Protein AF-A0A830BZ05-F1 (afdb_monomer_lite)

Foldseek 3Di:
DDDPVNVVVVVVVVLVVVVVQLVVCVVPPPDDDDDPPVVPQDPVSVVVVVVSVPPDD

pLDDT: mean 73.98, std 9.69, range [49.84, 88.19]

Organism: NCBI:txid374723

Secondary structure (DSSP, 8-state):
---HHHHHHHHHHHHHHHHHHHHHHHHT-S-----TTGGGS-HHHHHHHHHHH----

Structure (mmCIF, N/CA/C/O backbone):
data_AF-A0A830BZ05-F1
#
_entry.id   AF-A0A830BZ05-F1
#
loop_
_atom_site.group_PDB
_atom_site.id
_atom_site.type_symbol
_atom_site.label_atom_id
_atom_site.label_alt_id
_atom_site.label_comp_id
_atom_site.label_asym_id
_atom_site.label_entity_id
_atom_site.label_seq_id
_atom_site.pdbx_PDB_ins_code
_atom_site.Cartn_x
_atom_site.Cartn_y
_atom_site.Cartn_z
_atom_site.occupancy
_atom_site.B_iso_or_equiv
_atom_site.auth_seq_id
_atom_site.auth_comp_id
_atom_site.auth_asym_id
_atom_site.auth_atom_id
_atom_site.pdbx_PDB_model_num
ATOM 1 N N . MET A 1 1 ? 16.563 7.989 -22.576 1.00 62.25 1 MET A N 1
ATOM 2 C CA . MET A 1 1 ? 16.267 6.575 -22.272 1.00 62.25 1 MET A CA 1
ATOM 3 C C . MET A 1 1 ? 16.274 6.450 -20.762 1.00 62.25 1 MET A C 1
ATOM 5 O O . MET A 1 1 ? 17.325 6.668 -20.174 1.00 62.25 1 MET A O 1
ATOM 9 N N . MET A 1 2 ? 15.116 6.240 -20.134 1.00 66.31 2 MET A N 1
ATOM 10 C CA . MET A 1 2 ? 15.077 5.919 -18.705 1.00 66.31 2 MET A CA 1
ATOM 11 C C . MET A 1 2 ? 15.734 4.543 -18.521 1.00 66.31 2 MET A C 1
ATOM 13 O O . MET A 1 2 ? 15.470 3.615 -19.281 1.00 66.31 2 MET A O 1
ATOM 17 N N . ASN A 1 3 ? 16.671 4.450 -17.590 1.00 80.12 3 ASN A N 1
ATOM 18 C CA . ASN A 1 3 ? 17.400 3.241 -17.219 1.00 80.12 3 ASN A CA 1
ATOM 19 C C . ASN A 1 3 ? 16.545 2.368 -16.285 1.00 80.12 3 ASN A C 1
ATOM 21 O O . ASN A 1 3 ? 15.780 2.896 -15.481 1.00 80.12 3 ASN A O 1
ATOM 25 N N . ALA A 1 4 ? 16.719 1.043 -16.355 1.00 76.25 4 ALA A N 1
ATOM 26 C CA . ALA A 1 4 ? 15.973 0.074 -15.541 1.00 76.25 4 ALA A CA 1
ATOM 27 C C . ALA A 1 4 ? 16.039 0.376 -14.030 1.00 76.25 4 ALA A C 1
ATOM 29 O O . ALA A 1 4 ? 15.043 0.229 -13.339 1.00 76.25 4 ALA A O 1
ATOM 30 N N . LEU A 1 5 ? 17.176 0.894 -13.547 1.00 78.88 5 LEU A N 1
ATOM 31 C CA . LEU A 1 5 ? 17.350 1.328 -12.155 1.00 78.88 5 LEU A CA 1
ATOM 32 C C . LEU A 1 5 ? 16.438 2.499 -11.765 1.00 78.88 5 LEU A C 1
ATOM 34 O O . LEU A 1 5 ? 15.940 2.536 -10.650 1.00 78.88 5 LEU A O 1
ATOM 38 N N . THR A 1 6 ? 16.202 3.453 -12.668 1.00 79.50 6 THR A N 1
ATOM 39 C CA . THR A 1 6 ? 15.313 4.589 -12.375 1.00 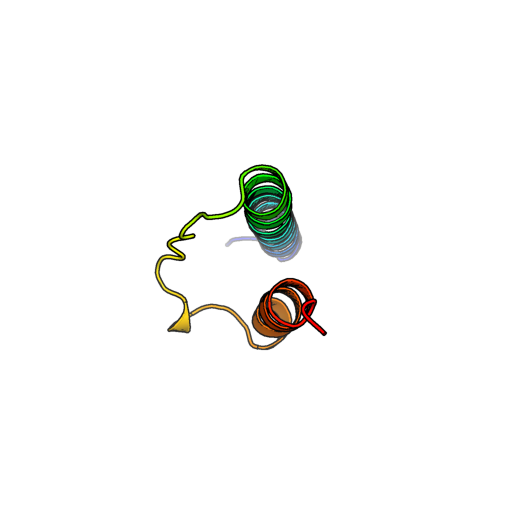79.50 6 THR A CA 1
ATOM 40 C C . THR A 1 6 ? 13.855 4.147 -12.358 1.00 79.50 6 THR A C 1
ATOM 42 O O . THR A 1 6 ? 13.093 4.633 -11.533 1.00 79.50 6 THR A O 1
ATOM 45 N N . MET A 1 7 ? 13.465 3.201 -13.219 1.00 78.06 7 MET A N 1
ATOM 46 C CA . MET A 1 7 ? 12.112 2.630 -13.196 1.00 78.06 7 MET A CA 1
ATOM 47 C C . MET A 1 7 ? 11.853 1.824 -11.917 1.00 78.06 7 MET A C 1
ATOM 49 O O . MET A 1 7 ? 10.788 1.960 -11.323 1.00 78.06 7 MET A O 1
ATOM 53 N N . ASP A 1 8 ? 12.838 1.041 -11.474 1.00 73.62 8 ASP A N 1
ATOM 54 C CA . ASP A 1 8 ? 12.781 0.264 -10.231 1.00 73.62 8 ASP A CA 1
ATOM 55 C C . ASP A 1 8 ? 12.650 1.174 -8.997 1.00 73.62 8 ASP A C 1
ATOM 57 O O . ASP A 1 8 ? 11.734 1.015 -8.194 1.00 73.62 8 ASP A O 1
ATOM 61 N N . MET A 1 9 ? 13.474 2.225 -8.918 1.00 82.12 9 MET A N 1
ATOM 62 C CA . MET A 1 9 ? 13.388 3.224 -7.846 1.00 82.12 9 MET A CA 1
ATOM 63 C C . MET A 1 9 ? 12.052 3.978 -7.840 1.00 82.12 9 MET A C 1
ATOM 65 O O . MET A 1 9 ? 11.517 4.266 -6.773 1.00 82.12 9 MET A O 1
ATOM 69 N N . MET A 1 10 ? 11.506 4.309 -9.015 1.00 79.38 10 MET A N 1
ATOM 70 C CA . MET A 1 10 ? 10.199 4.966 -9.119 1.00 79.38 10 MET A CA 1
ATOM 71 C C . MET A 1 10 ? 9.072 4.062 -8.601 1.00 79.38 10 MET A C 1
ATOM 73 O O . MET A 1 10 ? 8.283 4.511 -7.774 1.00 79.38 10 MET A O 1
ATOM 77 N N . SER A 1 11 ? 9.049 2.786 -9.002 1.00 75.69 11 SER A N 1
ATOM 78 C CA . SER A 1 11 ? 8.062 1.817 -8.499 1.00 75.69 11 SER A CA 1
ATOM 79 C C . SER A 1 11 ? 8.206 1.577 -6.991 1.00 75.69 11 SER A C 1
ATOM 81 O O . SER A 1 11 ? 7.207 1.462 -6.282 1.00 75.69 11 SER A O 1
ATOM 83 N N . GLU A 1 12 ? 9.428 1.574 -6.449 1.00 78.56 12 GLU A N 1
ATOM 84 C CA . GLU A 1 12 ? 9.635 1.431 -5.004 1.00 78.56 12 GLU A CA 1
ATOM 85 C C . GLU A 1 12 ? 9.079 2.626 -4.208 1.00 78.56 12 GLU A C 1
ATOM 87 O O . GLU A 1 12 ? 8.471 2.433 -3.150 1.00 78.56 12 GLU A O 1
ATOM 92 N N . ILE A 1 13 ? 9.229 3.848 -4.732 1.00 78.81 13 ILE A N 1
ATOM 93 C CA . ILE A 1 13 ? 8.664 5.069 -4.137 1.00 78.81 13 ILE A CA 1
ATOM 94 C C . ILE A 1 13 ? 7.135 5.040 -4.189 1.00 78.81 13 ILE A C 1
ATOM 96 O O . ILE A 1 13 ? 6.492 5.318 -3.172 1.00 78.81 13 ILE A O 1
ATOM 100 N N . ASP A 1 14 ? 6.556 4.669 -5.331 1.00 77.44 14 ASP A N 1
ATOM 101 C CA . ASP A 1 14 ? 5.102 4.569 -5.496 1.00 77.44 14 ASP A CA 1
ATOM 102 C C . ASP A 1 14 ? 4.518 3.518 -4.543 1.00 77.44 14 ASP A C 1
ATOM 104 O O . ASP A 1 14 ? 3.552 3.786 -3.820 1.00 77.44 14 ASP A O 1
ATOM 108 N N . ARG A 1 15 ? 5.184 2.365 -4.409 1.00 75.38 15 ARG A N 1
ATOM 109 C CA . ARG A 1 15 ? 4.809 1.325 -3.443 1.00 75.38 15 ARG A CA 1
ATOM 110 C C . ARG A 1 15 ? 4.867 1.827 -1.999 1.00 75.38 15 ARG A C 1
ATOM 112 O O . ARG A 1 15 ? 3.985 1.506 -1.195 1.00 75.38 15 ARG A O 1
ATOM 119 N N . PHE A 1 16 ? 5.892 2.607 -1.650 1.00 79.06 16 PHE A N 1
ATOM 120 C CA .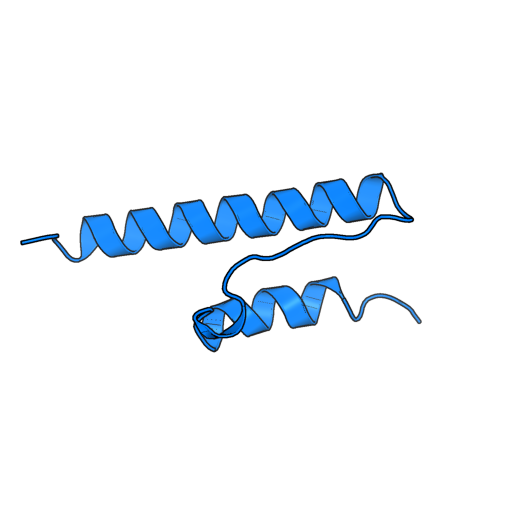 PHE A 1 16 ? 6.040 3.177 -0.308 1.00 79.06 16 PHE A CA 1
ATOM 121 C C . PHE A 1 16 ? 4.941 4.205 -0.013 1.00 79.06 16 PHE A C 1
ATOM 123 O O . PHE A 1 16 ? 4.348 4.187 1.067 1.00 79.06 16 PHE A O 1
ATOM 130 N N . TYR A 1 17 ? 4.621 5.057 -0.989 1.00 80.88 17 TYR A N 1
ATOM 131 C CA . TYR A 1 17 ? 3.558 6.052 -0.889 1.00 80.88 17 TYR A CA 1
ATOM 132 C C . TYR A 1 17 ? 2.186 5.400 -0.691 1.00 80.88 17 TYR A C 1
ATOM 134 O O . TYR A 1 17 ? 1.469 5.756 0.247 1.00 80.88 17 TYR A O 1
ATOM 142 N N . ILE A 1 18 ? 1.860 4.394 -1.506 1.00 79.62 18 ILE A N 1
ATOM 143 C CA . ILE A 1 18 ? 0.613 3.628 -1.402 1.00 79.62 18 ILE A CA 1
ATOM 144 C C . ILE A 1 18 ? 0.507 2.967 -0.021 1.00 79.62 18 ILE A C 1
ATOM 146 O O . ILE A 1 18 ? -0.501 3.125 0.668 1.00 79.62 18 ILE A O 1
ATOM 150 N N . THR A 1 19 ? 1.566 2.291 0.436 1.00 80.12 19 THR A N 1
ATOM 151 C CA . THR A 1 19 ? 1.586 1.620 1.750 1.00 80.12 19 THR A CA 1
ATOM 152 C C . THR A 1 19 ? 1.350 2.604 2.900 1.00 80.12 19 THR A C 1
ATOM 154 O O . THR A 1 19 ? 0.535 2.342 3.786 1.00 80.12 19 THR A O 1
ATOM 157 N N . LEU A 1 20 ? 2.018 3.761 2.882 1.00 83.44 20 LEU A N 1
ATOM 158 C CA . LEU A 1 20 ? 1.841 4.781 3.917 1.00 83.44 20 LEU A CA 1
ATOM 159 C C . LEU A 1 20 ? 0.432 5.378 3.924 1.00 83.44 20 LEU A C 1
ATOM 161 O O . LEU A 1 20 ? -0.113 5.631 5.000 1.00 83.44 20 LEU A O 1
ATOM 165 N N . GLN A 1 21 ? -0.168 5.592 2.750 1.00 80.38 21 GLN A N 1
ATOM 166 C CA . GLN A 1 21 ? -1.551 6.061 2.660 1.00 80.38 21 GLN A CA 1
ATOM 167 C C . GLN A 1 21 ? -2.524 5.075 3.315 1.00 80.38 21 GLN A C 1
ATOM 169 O O . GLN A 1 21 ? -3.428 5.513 4.028 1.00 80.38 21 GLN A O 1
ATOM 174 N N . PHE A 1 22 ? -2.314 3.766 3.146 1.00 81.69 22 PHE A N 1
ATOM 175 C CA . PHE A 1 22 ? -3.125 2.738 3.805 1.00 81.69 22 PHE A CA 1
ATOM 176 C C . PHE A 1 22 ? -2.941 2.690 5.318 1.00 81.69 22 PHE A C 1
ATOM 178 O O . PHE A 1 22 ? -3.930 2.629 6.048 1.00 81.69 22 PHE A O 1
ATOM 185 N N . GLU A 1 23 ? -1.704 2.739 5.807 1.00 85.81 23 GLU A N 1
ATOM 186 C CA . GLU A 1 23 ? -1.444 2.735 7.252 1.00 85.81 23 GLU A CA 1
ATOM 187 C C . GLU A 1 23 ? -2.042 3.970 7.933 1.00 85.81 23 GLU A C 1
ATOM 189 O O . GLU A 1 23 ? -2.696 3.862 8.975 1.00 85.81 23 GLU A O 1
ATOM 194 N N . LEU A 1 24 ? -1.907 5.140 7.303 1.00 85.06 24 LEU A N 1
ATOM 195 C CA . LEU A 1 24 ? -2.543 6.358 7.789 1.00 85.06 24 LEU A CA 1
ATOM 196 C C . LEU A 1 24 ? -4.067 6.211 7.802 1.00 85.06 24 LEU A C 1
ATOM 198 O O . LEU A 1 24 ? -4.697 6.492 8.818 1.00 85.06 24 LEU A O 1
ATOM 202 N N . ALA A 1 25 ? -4.648 5.736 6.701 1.00 84.88 25 ALA A N 1
ATOM 203 C CA . ALA A 1 2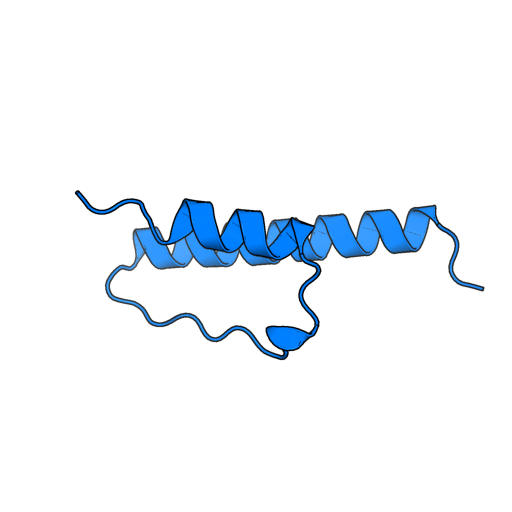5 ? -6.079 5.500 6.561 1.00 84.88 25 ALA A CA 1
ATOM 204 C C . ALA A 1 25 ? -6.639 4.550 7.634 1.00 84.88 25 ALA A C 1
ATOM 206 O O . ALA A 1 25 ? -7.695 4.812 8.218 1.00 84.88 25 ALA A O 1
ATOM 207 N N . LYS A 1 26 ? -5.906 3.478 7.942 1.00 82.44 26 LYS A N 1
ATOM 208 C CA . LYS A 1 26 ? -6.242 2.529 9.007 1.00 82.44 26 LYS A CA 1
ATOM 209 C C . LYS A 1 26 ? -6.241 3.199 10.380 1.00 82.44 26 LYS A C 1
ATOM 211 O O . LYS A 1 26 ? -7.159 2.967 11.165 1.00 82.44 26 LYS A O 1
ATOM 216 N N . ALA A 1 27 ? -5.252 4.051 10.653 1.00 86.75 27 ALA A N 1
ATOM 217 C CA . ALA A 1 27 ? -5.151 4.782 11.915 1.00 86.75 27 ALA A CA 1
ATOM 218 C C . ALA A 1 27 ? -6.277 5.815 12.115 1.00 86.75 27 ALA A C 1
ATOM 220 O O . ALA A 1 27 ? -6.624 6.117 13.255 1.00 86.75 27 ALA A O 1
ATOM 221 N N . ILE A 1 28 ? -6.861 6.339 11.030 1.00 88.19 28 ILE A N 1
ATOM 222 C CA . ILE A 1 28 ? -7.906 7.381 11.063 1.00 88.19 28 ILE A CA 1
ATOM 223 C C . ILE A 1 28 ? -9.313 6.860 10.717 1.00 88.19 28 ILE A C 1
ATOM 225 O O . ILE A 1 28 ? -10.202 7.651 10.408 1.00 88.19 28 ILE A O 1
ATOM 229 N N . SER A 1 29 ? -9.521 5.540 10.736 1.00 82.81 29 SER A N 1
ATOM 230 C CA . SER A 1 29 ? -10.788 4.912 10.340 1.00 82.81 29 SER A CA 1
ATOM 231 C C . SER A 1 29 ? -11.987 5.429 11.163 1.00 82.81 29 SER A C 1
ATOM 233 O O . SER A 1 29 ? -11.884 5.512 12.391 1.00 82.81 29 SER A O 1
ATOM 235 N N . PRO A 1 30 ? -13.137 5.742 10.521 1.00 85.12 30 PRO A N 1
ATOM 236 C CA . PRO A 1 30 ? -13.463 5.464 9.117 1.00 85.12 30 PRO A CA 1
ATOM 237 C C . PRO A 1 30 ? -12.957 6.537 8.139 1.00 85.12 30 PRO A C 1
ATOM 239 O O . PRO A 1 30 ? -13.210 7.727 8.317 1.00 85.12 30 PRO A O 1
ATOM 242 N N . CYS A 1 31 ? -12.308 6.114 7.050 1.00 83.31 31 CYS A N 1
ATOM 243 C CA . CYS A 1 31 ? -11.870 7.002 5.971 1.00 83.31 31 CYS A CA 1
ATOM 244 C C . CYS A 1 31 ? -12.090 6.380 4.581 1.00 83.31 31 CYS A C 1
ATOM 246 O O . CYS A 1 31 ? -12.253 5.168 4.441 1.00 83.31 31 CYS A O 1
ATOM 248 N N . ILE A 1 32 ? -12.112 7.229 3.552 1.00 81.31 32 ILE A N 1
ATOM 249 C CA . ILE A 1 32 ? -12.243 6.839 2.144 1.00 81.31 32 ILE A CA 1
ATOM 250 C C . ILE A 1 32 ? -10.937 7.219 1.448 1.00 81.31 32 ILE A C 1
ATOM 252 O O . ILE A 1 32 ? -10.552 8.387 1.461 1.00 81.31 32 ILE A O 1
ATOM 256 N N . ILE A 1 33 ? -10.265 6.242 0.841 1.00 81.62 33 ILE A N 1
ATOM 257 C CA . ILE A 1 33 ? -9.023 6.453 0.089 1.00 81.62 33 ILE A CA 1
ATOM 258 C C . ILE A 1 33 ? -9.365 6.539 -1.399 1.00 81.62 33 ILE A C 1
ATOM 260 O O . ILE A 1 33 ? -9.995 5.634 -1.945 1.00 81.62 33 ILE A O 1
ATOM 264 N N . TRP A 1 34 ? -8.941 7.615 -2.061 1.00 81.00 34 TRP A N 1
ATOM 265 C CA . TRP A 1 34 ? -9.040 7.753 -3.514 1.00 81.00 34 TRP A CA 1
ATOM 266 C C . TRP A 1 34 ? -7.723 7.337 -4.170 1.00 81.00 34 TRP A C 1
ATOM 268 O O . TRP A 1 34 ? -6.691 7.952 -3.908 1.00 81.00 34 TRP A O 1
ATOM 278 N N . ILE A 1 35 ? -7.771 6.341 -5.056 1.00 79.31 35 ILE A N 1
ATOM 279 C CA . ILE A 1 35 ? -6.614 5.882 -5.835 1.00 79.31 35 ILE A CA 1
ATOM 280 C C . ILE A 1 35 ? -6.847 6.268 -7.302 1.00 79.31 35 ILE A C 1
ATOM 282 O O . ILE A 1 35 ? -7.731 5.694 -7.945 1.00 79.31 35 ILE A O 1
ATOM 286 N N . PRO A 1 36 ? -6.117 7.256 -7.848 1.00 75.44 36 PRO A N 1
ATOM 287 C CA . PRO A 1 36 ? -6.243 7.616 -9.256 1.00 75.44 36 PRO A CA 1
ATOM 288 C C . PRO A 1 36 ? -5.696 6.495 -10.154 1.00 75.44 36 PRO A C 1
ATOM 290 O O . PRO A 1 36 ? -4.743 5.820 -9.783 1.00 75.44 36 PRO A O 1
ATOM 293 N N . ASN A 1 37 ? -6.276 6.320 -11.347 1.00 76.75 37 ASN A N 1
ATOM 294 C CA . ASN A 1 37 ? -5.797 5.388 -12.383 1.00 76.75 37 ASN A CA 1
ATOM 295 C C . ASN A 1 37 ? -5.583 3.939 -11.903 1.00 76.75 37 ASN A C 1
ATOM 297 O O . ASN A 1 37 ? -4.673 3.256 -12.355 1.00 76.75 37 ASN A O 1
ATOM 301 N N . ILE A 1 38 ? -6.455 3.440 -11.022 1.00 76.56 38 ILE A N 1
ATOM 302 C CA . ILE A 1 38 ? -6.373 2.080 -10.455 1.00 76.56 38 ILE A CA 1
ATOM 30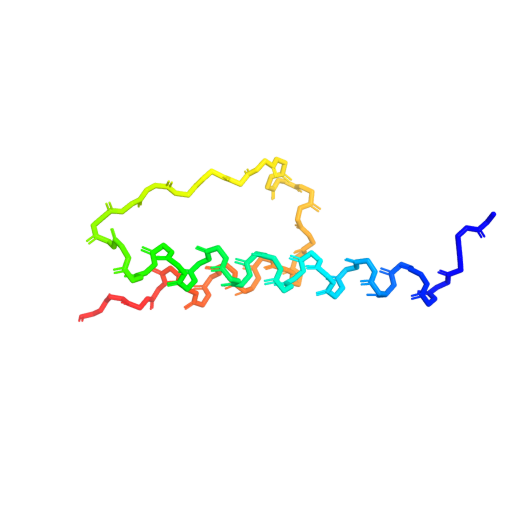3 C C . ILE A 1 38 ? -6.313 0.952 -11.506 1.00 76.56 38 ILE A C 1
ATOM 305 O O . ILE A 1 38 ? -5.893 -0.156 -11.201 1.00 76.56 38 ILE A O 1
ATOM 309 N N . HIS A 1 39 ? -6.729 1.223 -12.744 1.00 76.00 39 HIS A N 1
ATOM 310 C CA . HIS A 1 39 ? -6.672 0.276 -13.861 1.00 76.00 39 HIS A CA 1
ATOM 311 C C . HIS A 1 39 ? -5.257 0.064 -14.416 1.00 76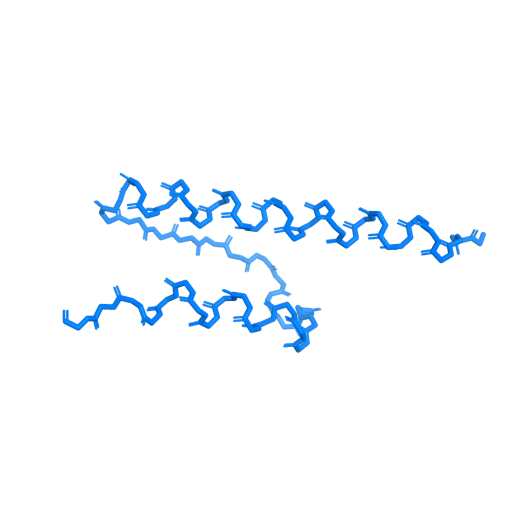.00 39 HIS A C 1
ATOM 313 O O . HIS A 1 39 ? -5.003 -0.976 -15.016 1.00 76.00 39 HIS A O 1
ATOM 319 N N . ASP A 1 40 ? -4.366 1.035 -14.213 1.00 74.19 40 ASP A N 1
ATOM 320 C CA . ASP A 1 40 ? -2.965 0.987 -14.645 1.00 74.19 40 ASP A CA 1
ATOM 321 C C . ASP A 1 40 ? -2.054 0.387 -13.564 1.00 74.19 40 ASP A C 1
ATOM 323 O O . ASP A 1 40 ? -0.859 0.197 -13.784 1.00 74.19 40 ASP A O 1
ATOM 327 N N . LEU A 1 41 ? -2.620 0.099 -12.388 1.00 70.75 41 LEU A N 1
ATOM 328 C CA . LEU A 1 41 ? -1.921 -0.536 -11.288 1.00 70.75 41 LEU A CA 1
ATOM 329 C C . LEU A 1 41 ? -1.550 -1.965 -11.701 1.00 70.75 41 LEU A C 1
ATOM 331 O O . LEU A 1 41 ? -2.429 -2.788 -11.970 1.00 70.75 41 LEU A O 1
ATOM 335 N N . ASP A 1 42 ? -0.250 -2.253 -11.766 1.00 68.31 42 ASP A N 1
ATOM 336 C CA . ASP A 1 42 ? 0.248 -3.571 -12.154 1.00 68.31 42 ASP A CA 1
ATOM 337 C C . ASP A 1 42 ? -0.356 -4.667 -11.261 1.00 68.31 42 ASP A C 1
ATOM 339 O O . ASP A 1 42 ? -0.631 -4.467 -10.072 1.00 68.31 42 ASP A O 1
ATOM 343 N N . VAL A 1 43 ? -0.548 -5.863 -11.818 1.00 64.31 43 VAL A N 1
ATOM 344 C CA . VAL A 1 43 ? -1.178 -6.992 -11.113 1.00 64.31 43 VAL A CA 1
ATOM 345 C C . VAL A 1 43 ? -0.418 -7.309 -9.819 1.00 64.31 43 VAL A C 1
ATOM 347 O O . VAL A 1 43 ? -1.019 -7.699 -8.817 1.00 64.31 43 VAL A O 1
ATOM 350 N N . ASN A 1 44 ? 0.894 -7.068 -9.797 1.00 64.56 44 ASN A N 1
ATOM 351 C CA . ASN A 1 44 ? 1.718 -7.243 -8.611 1.00 64.56 44 ASN A CA 1
ATOM 352 C C . ASN A 1 44 ? 1.460 -6.178 -7.524 1.00 64.56 44 ASN A C 1
ATOM 354 O O . ASN A 1 44 ? 1.497 -6.496 -6.336 1.00 64.56 44 ASN A O 1
ATOM 358 N N . GLU A 1 45 ? 1.138 -4.941 -7.909 1.00 65.19 45 GLU A N 1
ATOM 359 C CA . GLU A 1 45 ? 0.752 -3.864 -6.986 1.00 65.19 45 GLU A CA 1
ATOM 360 C C . GLU A 1 45 ? -0.677 -4.050 -6.448 1.00 65.19 45 GLU A C 1
ATOM 362 O O . GLU A 1 45 ? -0.946 -3.777 -5.274 1.00 65.19 45 GLU A O 1
ATOM 367 N N . SER A 1 46 ? -1.573 -4.639 -7.246 1.00 64.44 46 SER A N 1
ATOM 368 C CA . SER A 1 46 ? -2.935 -4.986 -6.811 1.00 64.44 46 SER A CA 1
ATOM 369 C C . SER A 1 46 ? -2.970 -5.980 -5.632 1.00 64.44 46 SER A C 1
ATOM 371 O O . SER A 1 46 ? -3.874 -5.922 -4.792 1.00 64.44 46 SER A O 1
ATOM 373 N N . ASN A 1 47 ? -1.944 -6.832 -5.488 1.00 63.50 47 ASN A N 1
ATOM 374 C CA . ASN A 1 47 ? -1.816 -7.740 -4.344 1.00 63.50 47 ASN A CA 1
ATOM 375 C C . ASN A 1 47 ? -1.664 -6.975 -3.019 1.00 63.50 47 ASN A C 1
ATOM 377 O O . ASN A 1 47 ? -2.271 -7.371 -2.023 1.00 63.50 47 ASN A O 1
ATOM 381 N N . TYR A 1 48 ? -0.941 -5.849 -2.998 1.00 62.03 48 TYR A N 1
ATOM 382 C CA . TYR A 1 48 ? -0.791 -5.019 -1.795 1.00 62.03 48 TYR A CA 1
ATOM 383 C C . TYR A 1 48 ? -2.123 -4.398 -1.354 1.00 62.03 48 TYR A C 1
ATOM 385 O O . TYR A 1 48 ? -2.424 -4.376 -0.159 1.00 62.03 48 TYR A O 1
ATOM 393 N N . LEU A 1 49 ? -2.959 -3.980 -2.313 1.00 64.38 49 LEU A N 1
ATOM 394 C CA . LEU A 1 49 ? -4.321 -3.505 -2.037 1.00 64.38 49 LEU A CA 1
AT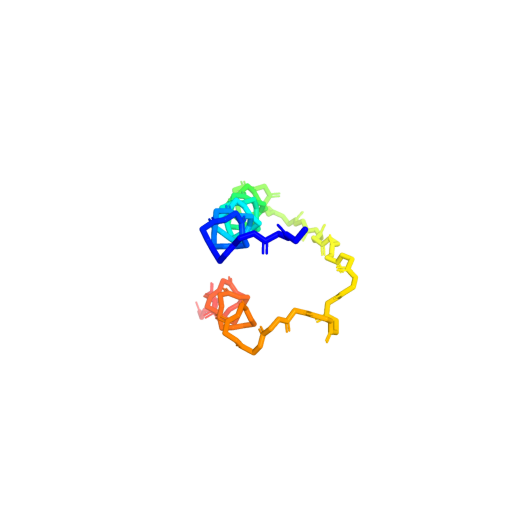OM 395 C C . LEU A 1 49 ? -5.197 -4.602 -1.418 1.00 64.38 49 LEU A C 1
ATOM 397 O O . LEU A 1 49 ? -5.959 -4.341 -0.484 1.00 64.38 49 LEU A O 1
ATOM 401 N N . SER A 1 50 ? -5.076 -5.835 -1.923 1.00 64.62 50 SER A N 1
ATOM 402 C CA . SER A 1 50 ? -5.890 -6.968 -1.469 1.00 64.62 50 SER A CA 1
ATOM 403 C C . SER A 1 50 ? -5.593 -7.391 -0.021 1.00 64.62 50 SER A C 1
ATOM 405 O O . SER A 1 50 ? -6.521 -7.740 0.708 1.00 64.62 50 SER A O 1
ATOM 407 N N . PHE A 1 51 ? -4.337 -7.285 0.435 1.00 59.34 51 PHE A N 1
ATOM 408 C CA . PHE A 1 51 ? -3.950 -7.623 1.812 1.00 59.34 51 PHE A CA 1
ATOM 409 C C . PHE A 1 51 ? -4.385 -6.571 2.846 1.00 59.34 51 PHE A C 1
ATOM 411 O O . PHE A 1 51 ? -4.643 -6.928 3.993 1.00 59.34 51 PHE A O 1
ATOM 418 N N . GLY A 1 52 ? -4.493 -5.293 2.463 1.00 58.22 52 GLY A N 1
ATOM 419 C CA . GLY A 1 52 ? -4.887 -4.209 3.375 1.00 58.22 52 GLY A CA 1
ATOM 420 C C . GLY A 1 52 ? -6.399 -4.088 3.609 1.00 58.22 52 GLY A C 1
ATOM 421 O O . GLY A 1 52 ? -6.823 -3.664 4.683 1.00 58.22 52 GLY A O 1
ATOM 422 N N . LEU A 1 53 ? -7.217 -4.480 2.624 1.00 61.00 53 LEU A N 1
ATOM 423 C CA . LEU A 1 53 ? -8.683 -4.357 2.673 1.00 61.00 53 LEU A CA 1
ATOM 424 C C . LEU A 1 53 ? -9.397 -5.579 3.282 1.00 61.00 53 LEU A C 1
ATOM 426 O O . LEU A 1 53 ? -10.533 -5.451 3.735 1.00 61.00 53 LEU A O 1
ATOM 430 N N . LEU A 1 54 ? -8.748 -6.749 3.328 1.00 56.75 54 LEU A N 1
ATOM 431 C CA . LEU A 1 54 ? -9.299 -8.005 3.864 1.00 56.75 54 LEU A CA 1
ATOM 432 C C . LEU A 1 54 ? -8.832 -8.307 5.301 1.00 56.75 54 LEU A C 1
ATOM 434 O O . LEU A 1 54 ? -8.547 -9.453 5.641 1.00 56.75 54 LEU A O 1
ATOM 438 N N . VAL A 1 55 ? -8.757 -7.297 6.172 1.00 52.31 55 VAL A N 1
ATOM 439 C CA . VAL A 1 55 ? -8.488 -7.501 7.611 1.00 52.31 55 VAL A CA 1
ATOM 440 C C . VAL A 1 55 ? -9.669 -7.016 8.445 1.00 52.31 55 VAL A C 1
ATOM 442 O O . VAL A 1 55 ? -9.547 -6.130 9.285 1.00 52.31 55 VAL A O 1
ATOM 445 N N . ASN A 1 56 ? -10.838 -7.593 8.181 1.00 49.84 56 ASN A N 1
ATOM 446 C CA . ASN A 1 56 ? -11.985 -7.529 9.080 1.00 49.84 56 ASN A CA 1
ATOM 447 C C . ASN A 1 56 ? -12.636 -8.911 9.133 1.00 49.84 56 ASN A C 1
ATOM 449 O O . ASN A 1 56 ? -13.298 -9.322 8.180 1.00 49.84 56 ASN A O 1
ATOM 453 N N . HIS A 1 57 ? -12.429 -9.608 10.250 1.00 53.34 57 HIS A N 1
ATOM 454 C CA . HIS A 1 57 ? -13.245 -10.735 10.678 1.00 53.34 57 HIS A CA 1
ATOM 455 C C . HIS A 1 57 ? -13.725 -10.485 12.107 1.00 53.34 57 HIS A C 1
ATOM 457 O O . HIS A 1 57 ? -12.971 -9.830 12.863 1.00 53.34 57 HIS A O 1
#

Sequence (57 aa):
MMNALTMDMMSEIDRFYITLQFELAKAISPCIIWIPNIHDLDVNESNYLSFGLLVNH

Radius of gyration: 13.26 Å; chains: 1; bounding box: 31×18×34 Å